Protein AF-A0A936YBD7-F1 (afdb_monomer_lite)

Foldseek 3Di:
DDDLVVLVVVLVVCQVVCQQAADCVVRHDSQALLSLLCRHGGPVSNVVVVVVVVVLVVLLVVLCVPPVPDPPVNVVLVVLVVVLNVNNNGHSCVVPNVVSVVVVVVSSVVSNVVSVVD

Radius of gyration: 16.31 Å; chains: 1; bounding box: 46×23×43 Å

pLDDT: mean 88.18, std 9.91, range [44.06, 95.94]

Sequence (118 aa):
MGGRLDRWVDALSLIPSHPFGWSSFDFGYAHNLWLDVARNGGWFSFLMSILLSVLFVFNFKSALKNNREDILYLSFIWCLAIGFSALFMVEPIMDGFVYVFSAFCLFWGVINANYKFN

Structure (mmCIF, N/CA/C/O backbone):
data_AF-A0A936YBD7-F1
#
_entry.id   AF-A0A936YBD7-F1
#
loop_
_atom_site.group_PDB
_atom_site.id
_atom_site.type_symbol
_atom_site.label_atom_id
_atom_site.label_alt_id
_atom_site.label_comp_id
_atom_site.label_asym_id
_atom_site.label_entity_id
_atom_site.label_seq_id
_atom_site.pdbx_PDB_ins_code
_atom_site.Cartn_x
_atom_site.Cartn_y
_atom_site.Cartn_z
_atom_site.occupancy
_atom_site.B_iso_or_equiv
_atom_site.auth_seq_id
_atom_site.auth_comp_id
_atom_site.auth_asym_id
_atom_site.auth_atom_id
_atom_site.pdbx_PDB_model_num
ATOM 1 N N . MET A 1 1 ? 23.423 -7.783 -8.264 1.00 44.41 1 MET A N 1
ATOM 2 C CA . MET A 1 1 ? 22.754 -8.189 -7.010 1.00 44.41 1 MET A CA 1
ATOM 3 C C . MET A 1 1 ? 22.669 -6.949 -6.136 1.00 44.41 1 MET A C 1
ATOM 5 O O . MET A 1 1 ? 23.673 -6.587 -5.546 1.00 44.41 1 MET A O 1
ATOM 9 N N . GLY A 1 2 ? 21.530 -6.255 -6.162 1.00 65.38 2 GLY A N 1
ATOM 10 C CA . GLY A 1 2 ? 21.249 -5.092 -5.313 1.00 65.38 2 GLY A CA 1
ATOM 11 C C . GLY A 1 2 ? 20.215 -5.456 -4.250 1.00 65.38 2 GLY A C 1
ATOM 12 O O . GLY A 1 2 ? 19.363 -6.326 -4.486 1.00 65.38 2 GLY A O 1
ATOM 13 N N . GLY A 1 3 ? 20.323 -4.833 -3.080 1.00 83.44 3 GLY A N 1
ATOM 14 C CA . GLY A 1 3 ? 19.366 -4.979 -1.988 1.00 83.44 3 GLY A CA 1
ATOM 15 C C . GLY A 1 3 ? 17.993 -4.404 -2.349 1.00 83.44 3 GLY A C 1
ATOM 16 O O . GLY A 1 3 ? 17.806 -3.799 -3.402 1.00 83.44 3 GLY A O 1
ATOM 17 N N . ARG A 1 4 ? 17.000 -4.576 -1.465 1.00 83.69 4 ARG A N 1
ATOM 18 C CA . ARG A 1 4 ? 15.641 -4.037 -1.689 1.00 83.69 4 ARG A CA 1
ATOM 19 C C . ARG A 1 4 ? 15.651 -2.522 -1.914 1.00 83.69 4 ARG A C 1
ATOM 21 O O . ARG A 1 4 ? 14.954 -2.047 -2.798 1.00 83.69 4 ARG A O 1
ATOM 28 N N . LEU A 1 5 ? 16.479 -1.793 -1.162 1.00 88.38 5 LEU A N 1
ATOM 29 C CA . LEU A 1 5 ? 16.635 -0.345 -1.312 1.00 88.38 5 LEU A CA 1
ATOM 30 C C . LEU A 1 5 ? 17.137 0.043 -2.704 1.00 88.38 5 LEU A C 1
ATOM 32 O O . LEU A 1 5 ? 16.572 0.952 -3.299 1.00 88.38 5 LEU A O 1
ATOM 36 N N . ASP A 1 6 ? 18.126 -0.674 -3.239 1.00 90.81 6 ASP A N 1
ATOM 37 C CA . ASP A 1 6 ? 18.651 -0.402 -4.581 1.00 90.81 6 ASP A CA 1
ATOM 38 C C . ASP A 1 6 ? 17.542 -0.566 -5.625 1.00 90.81 6 ASP A C 1
ATOM 40 O O . ASP A 1 6 ? 17.287 0.339 -6.411 1.00 90.81 6 ASP A O 1
ATOM 44 N N . ARG A 1 7 ? 16.767 -1.657 -5.536 1.00 90.31 7 ARG A N 1
ATOM 45 C CA . ARG A 1 7 ? 15.618 -1.884 -6.429 1.00 90.31 7 ARG A CA 1
ATOM 46 C C . ARG A 1 7 ? 14.548 -0.803 -6.309 1.00 90.31 7 ARG A C 1
ATOM 48 O O . ARG A 1 7 ? 13.881 -0.490 -7.290 1.00 90.31 7 ARG A O 1
ATOM 55 N N . TRP A 1 8 ? 14.346 -0.255 -5.112 1.00 92.12 8 TRP A N 1
ATOM 56 C CA . TRP A 1 8 ? 13.385 0.827 -4.906 1.00 92.12 8 TRP A CA 1
ATOM 57 C C . TRP A 1 8 ? 13.865 2.128 -5.534 1.00 92.12 8 TRP A C 1
ATOM 59 O O . TRP A 1 8 ? 13.077 2.805 -6.188 1.00 92.12 8 TRP A O 1
ATOM 69 N N . VAL A 1 9 ? 15.144 2.463 -5.360 1.00 92.94 9 VAL A N 1
ATOM 70 C CA . VAL A 1 9 ? 15.763 3.641 -5.978 1.00 92.94 9 VAL A CA 1
ATOM 71 C C . VAL A 1 9 ? 15.713 3.529 -7.501 1.00 92.94 9 VAL A C 1
ATOM 73 O O . VAL A 1 9 ? 15.278 4.473 -8.162 1.00 92.94 9 VAL A O 1
ATOM 76 N N . ASP A 1 10 ? 16.054 2.362 -8.045 1.00 91.94 10 ASP A N 1
ATOM 77 C CA . ASP A 1 10 ? 15.988 2.093 -9.481 1.00 91.94 10 ASP A CA 1
ATOM 78 C C . ASP A 1 10 ? 14.555 2.264 -10.005 1.00 91.94 10 ASP A C 1
ATOM 80 O O . ASP A 1 10 ? 14.324 3.042 -10.931 1.00 91.94 10 ASP A O 1
ATOM 84 N N . ALA A 1 11 ? 13.566 1.629 -9.365 1.00 92.69 11 ALA A N 1
ATOM 85 C CA . ALA A 1 11 ? 12.162 1.751 -9.758 1.00 92.69 11 ALA A CA 1
ATOM 86 C C . ALA A 1 11 ? 11.650 3.199 -9.671 1.00 92.69 11 ALA A C 1
ATOM 88 O O . ALA A 1 11 ? 10.967 3.664 -10.582 1.00 92.69 11 ALA A O 1
ATOM 89 N N . LEU A 1 12 ? 12.011 3.944 -8.621 1.00 93.00 12 LEU A N 1
ATOM 90 C CA . LEU A 1 12 ? 11.659 5.361 -8.486 1.00 93.00 12 LEU A CA 1
ATOM 91 C C . LEU A 1 12 ? 12.267 6.217 -9.605 1.00 93.00 12 LEU A C 1
ATOM 93 O O . LEU A 1 12 ? 11.608 7.139 -10.082 1.00 93.00 12 LEU A O 1
ATOM 97 N N . SER A 1 13 ? 13.488 5.906 -10.049 1.00 93.50 13 SER A N 1
ATOM 98 C CA . SER A 1 13 ? 14.151 6.626 -11.146 1.00 93.50 13 SER A CA 1
ATOM 99 C C . SER A 1 13 ? 13.486 6.398 -12.511 1.00 93.50 13 SER A C 1
ATOM 101 O O . SER A 1 13 ? 13.546 7.268 -13.382 1.00 93.50 13 SER A O 1
ATOM 103 N N . LEU A 1 14 ? 12.808 5.257 -12.685 1.00 93.00 14 LEU A N 1
ATOM 104 C CA . LEU A 1 14 ? 12.101 4.898 -13.915 1.00 93.00 14 LEU A CA 1
ATOM 105 C C . LEU A 1 14 ? 10.722 5.545 -14.019 1.00 93.00 14 LEU A C 1
ATOM 107 O O . LEU A 1 14 ? 10.268 5.806 -15.131 1.00 93.00 14 LEU A O 1
ATOM 111 N N . ILE A 1 15 ? 10.070 5.841 -12.888 1.00 93.06 15 ILE A N 1
ATOM 112 C CA . ILE A 1 15 ? 8.720 6.417 -12.876 1.00 93.06 15 ILE A CA 1
ATOM 113 C C . ILE A 1 15 ? 8.646 7.652 -13.789 1.00 93.06 15 ILE A C 1
ATOM 115 O O . ILE A 1 15 ? 7.83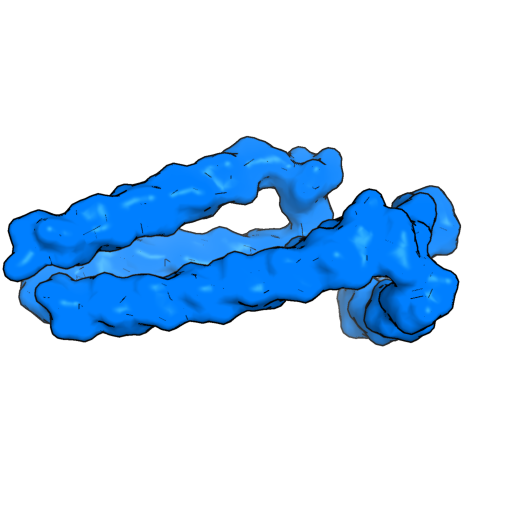1 7.619 -14.709 1.00 93.06 15 ILE A O 1
ATOM 119 N N . PRO A 1 16 ? 9.484 8.702 -13.656 1.00 93.25 16 PRO A N 1
ATOM 120 C CA . PRO A 1 16 ? 9.356 9.907 -14.477 1.00 93.25 16 PRO A CA 1
ATOM 121 C C . PRO A 1 16 ? 9.482 9.676 -15.990 1.00 93.25 16 PRO A C 1
ATOM 123 O O . PRO A 1 16 ? 8.860 10.390 -16.773 1.00 93.25 16 PRO A O 1
ATOM 126 N N . SER A 1 17 ? 10.287 8.697 -16.406 1.00 93.62 17 SER A N 1
ATOM 127 C CA . SER A 1 17 ? 10.529 8.378 -17.818 1.00 93.62 17 SER A CA 1
ATOM 128 C C . SER A 1 17 ? 9.519 7.381 -18.397 1.00 93.62 17 SER A C 1
ATOM 130 O O . SER A 1 17 ? 9.370 7.316 -19.615 1.00 93.62 17 SER A O 1
ATOM 132 N N . HIS A 1 18 ? 8.788 6.655 -17.545 1.00 94.12 18 HIS A N 1
ATOM 133 C CA . HIS A 1 18 ? 7.849 5.599 -17.928 1.00 94.12 18 HIS A CA 1
ATOM 134 C C . HIS A 1 18 ? 6.446 5.857 -17.348 1.00 94.12 18 HIS A C 1
ATOM 136 O O . HIS A 1 18 ? 5.990 5.142 -16.449 1.00 94.12 18 HIS A O 1
ATOM 142 N N . PRO A 1 19 ? 5.706 6.857 -17.866 1.00 94.12 19 PRO A N 1
ATOM 143 C CA . PRO A 1 19 ? 4.402 7.247 -17.323 1.00 94.12 19 PRO A CA 1
ATOM 144 C C . PRO A 1 19 ? 3.322 6.166 -17.447 1.00 94.12 19 PRO A C 1
ATOM 146 O O . PRO A 1 19 ? 2.334 6.226 -16.717 1.00 94.12 19 PRO A O 1
ATOM 149 N N . PHE A 1 20 ? 3.518 5.179 -18.327 1.00 95.06 20 PHE A N 1
ATOM 150 C CA . PHE A 1 20 ? 2.633 4.025 -18.534 1.00 95.06 20 PHE A CA 1
ATOM 151 C C . PHE A 1 20 ? 3.200 2.711 -17.975 1.00 95.06 20 PHE A C 1
ATOM 153 O O . PHE A 1 20 ? 2.626 1.654 -18.217 1.00 95.06 20 PHE A O 1
ATOM 160 N N . GLY A 1 21 ? 4.297 2.772 -17.216 1.00 93.56 21 GLY A N 1
ATOM 161 C CA . GLY A 1 21 ? 4.947 1.590 -16.659 1.00 93.56 21 GLY A CA 1
ATOM 162 C C . GLY A 1 21 ? 6.025 0.985 -17.565 1.00 93.56 21 GLY A C 1
ATOM 163 O O . GLY A 1 21 ? 6.363 1.533 -18.616 1.00 93.56 21 GLY A O 1
ATOM 164 N N . TRP A 1 22 ? 6.599 -0.134 -17.120 1.00 93.88 22 TRP A N 1
ATOM 165 C CA . TRP A 1 22 ? 7.696 -0.850 -17.781 1.00 93.88 22 TRP A CA 1
ATOM 166 C C . TRP A 1 22 ? 7.626 -2.366 -17.528 1.00 93.88 22 TRP A C 1
ATOM 168 O O . TRP A 1 22 ? 6.902 -2.854 -16.656 1.00 93.88 22 TRP A O 1
ATOM 178 N N . SER A 1 23 ? 8.384 -3.145 -18.302 1.00 89.62 23 SER A N 1
ATOM 179 C CA . SER A 1 23 ? 8.406 -4.606 -18.173 1.00 89.62 23 SER A CA 1
ATOM 180 C C . SER A 1 23 ? 9.176 -5.062 -16.928 1.00 89.62 23 SER A C 1
ATOM 182 O O . SER A 1 23 ? 10.235 -4.527 -16.602 1.00 89.62 23 SER A O 1
ATOM 184 N N . SER A 1 24 ? 8.687 -6.107 -16.251 1.00 86.50 24 SER A N 1
ATOM 185 C CA . SER A 1 24 ? 9.440 -6.780 -15.179 1.00 86.50 24 SER A CA 1
ATOM 186 C C . SER A 1 24 ? 10.651 -7.552 -15.698 1.00 86.50 24 SER A C 1
ATOM 188 O O . SER A 1 24 ? 11.525 -7.897 -14.908 1.00 86.50 24 SER A O 1
ATOM 190 N N . PHE A 1 25 ? 10.737 -7.817 -17.003 1.00 83.88 25 PHE A N 1
ATOM 191 C CA . PHE A 1 25 ? 11.878 -8.522 -17.587 1.00 83.88 25 PHE A CA 1
ATOM 192 C C . PHE A 1 25 ? 13.176 -7.705 -17.502 1.00 83.88 25 PHE A C 1
ATOM 194 O O . PHE A 1 25 ? 14.243 -8.274 -17.291 1.00 83.88 25 PHE A O 1
ATOM 201 N N . ASP A 1 26 ? 13.071 -6.379 -17.602 1.00 75.81 26 ASP A N 1
ATOM 202 C CA . ASP A 1 26 ? 14.236 -5.497 -17.704 1.00 75.81 26 ASP A CA 1
ATOM 203 C C . ASP A 1 26 ? 14.838 -5.163 -16.329 1.00 75.81 26 ASP A C 1
ATOM 205 O O . ASP A 1 26 ? 16.057 -5.084 -16.183 1.00 75.81 26 ASP A O 1
ATOM 209 N N . PHE A 1 27 ? 13.992 -5.005 -15.300 1.00 81.94 27 PHE A N 1
ATOM 210 C CA . PHE A 1 27 ? 14.408 -4.525 -13.969 1.00 81.94 27 PHE A CA 1
ATOM 211 C C . PHE A 1 27 ? 13.878 -5.360 -12.789 1.00 81.94 27 PHE A C 1
ATOM 213 O O . PHE A 1 27 ? 14.197 -5.082 -11.632 1.00 81.94 27 PHE A O 1
ATOM 220 N N . GLY A 1 28 ? 13.101 -6.414 -13.051 1.00 86.75 28 GLY A N 1
ATOM 221 C CA . GLY A 1 28 ? 12.503 -7.257 -12.016 1.00 86.75 28 GLY A CA 1
ATOM 222 C C . GLY A 1 28 ? 11.391 -6.569 -11.219 1.00 86.75 28 GLY A C 1
ATOM 223 O O . GLY A 1 28 ? 10.810 -5.568 -11.641 1.00 86.75 28 GLY A O 1
ATOM 224 N N . TYR A 1 29 ? 11.087 -7.144 -10.052 1.00 90.38 29 TYR A N 1
ATOM 225 C CA . TYR A 1 29 ? 10.122 -6.602 -9.092 1.00 90.38 29 TYR A CA 1
ATOM 226 C C . TYR A 1 29 ? 10.832 -5.795 -8.004 1.00 90.38 29 TYR A C 1
ATOM 228 O O . TYR A 1 29 ? 11.850 -6.230 -7.442 1.00 90.38 29 TYR A O 1
ATOM 236 N N . ALA A 1 30 ? 10.247 -4.649 -7.665 1.00 91.75 30 ALA A N 1
ATOM 237 C CA . ALA A 1 30 ? 10.669 -3.824 -6.542 1.00 91.75 30 ALA A CA 1
ATOM 238 C C . ALA A 1 30 ? 10.252 -4.446 -5.201 1.00 91.75 30 ALA A C 1
ATOM 240 O O . ALA A 1 30 ? 10.836 -4.106 -4.169 1.00 91.75 30 ALA A O 1
ATOM 241 N N . HIS A 1 31 ? 9.296 -5.385 -5.213 1.00 92.12 31 HIS A N 1
ATOM 242 C CA . HIS A 1 31 ? 8.729 -6.003 -4.014 1.00 92.12 31 H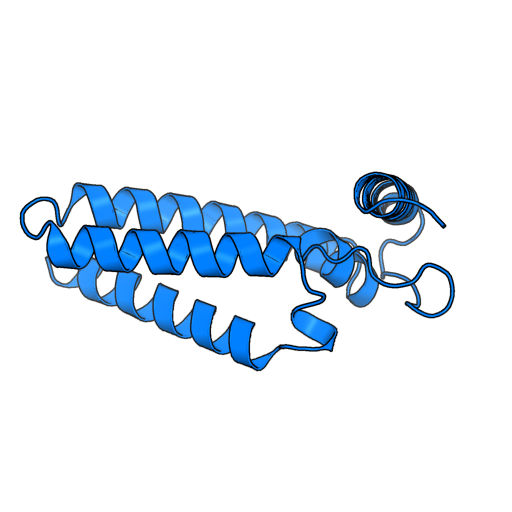IS A CA 1
ATOM 243 C C . HIS A 1 31 ? 8.142 -4.955 -3.069 1.00 92.12 31 HIS A C 1
ATOM 245 O O . HIS A 1 31 ? 8.399 -4.952 -1.867 1.00 92.12 31 HIS A O 1
ATOM 251 N N . ASN A 1 32 ? 7.418 -4.012 -3.647 1.00 94.31 32 ASN A N 1
ATOM 252 C CA . ASN A 1 32 ? 6.761 -2.927 -2.950 1.00 94.31 32 ASN A CA 1
ATOM 253 C C . ASN A 1 32 ? 5.512 -2.592 -3.751 1.00 94.31 32 ASN A C 1
ATOM 255 O O . ASN A 1 32 ? 5.617 -2.245 -4.926 1.00 94.31 32 ASN A O 1
ATOM 259 N N . LEU A 1 33 ? 4.347 -2.664 -3.110 1.00 94.62 33 LEU A N 1
ATOM 260 C CA . LEU A 1 33 ? 3.054 -2.506 -3.762 1.00 94.62 33 LEU A CA 1
ATOM 261 C C . LEU A 1 33 ? 3.002 -1.245 -4.623 1.00 94.62 33 LEU A C 1
ATOM 263 O O . LEU A 1 33 ? 2.547 -1.316 -5.758 1.00 94.62 33 LEU A O 1
ATOM 267 N N . TRP A 1 34 ? 3.477 -0.105 -4.120 1.00 95.81 34 TRP A N 1
ATOM 268 C CA . TRP A 1 34 ? 3.406 1.148 -4.868 1.00 95.81 34 TRP A CA 1
ATOM 269 C C . TRP A 1 34 ? 4.270 1.089 -6.125 1.00 95.81 34 TRP A C 1
ATOM 271 O O . TRP A 1 34 ? 3.802 1.420 -7.211 1.00 95.81 34 TRP A O 1
ATOM 281 N N . LEU A 1 35 ? 5.514 0.632 -5.992 1.00 95.25 35 LEU A N 1
ATOM 282 C CA . LEU A 1 35 ? 6.476 0.602 -7.095 1.00 95.25 35 LEU A CA 1
ATOM 283 C C . LEU A 1 35 ? 6.145 -0.481 -8.126 1.00 95.25 35 LEU A C 1
ATOM 285 O O . LEU A 1 35 ? 6.250 -0.235 -9.324 1.00 95.25 35 LEU A O 1
ATOM 289 N N . ASP A 1 36 ? 5.677 -1.648 -7.688 1.00 94.38 36 ASP A N 1
ATOM 290 C CA . ASP A 1 36 ? 5.266 -2.730 -8.588 1.00 94.38 36 ASP A CA 1
ATOM 291 C C . ASP A 1 36 ? 3.973 -2.368 -9.341 1.00 94.38 36 ASP A C 1
ATOM 293 O O . ASP A 1 36 ? 3.816 -2.676 -10.524 1.00 94.38 36 ASP A O 1
ATOM 297 N N . VAL A 1 37 ? 3.064 -1.629 -8.703 1.00 94.69 37 VAL A N 1
ATOM 298 C CA . VAL A 1 37 ? 1.874 -1.087 -9.371 1.00 94.69 37 VAL A CA 1
ATOM 299 C C . VAL A 1 37 ? 2.231 0.063 -10.319 1.00 94.69 37 VAL A C 1
ATOM 301 O O . VAL A 1 37 ? 1.637 0.162 -11.394 1.00 94.69 37 VAL A O 1
ATOM 304 N N . ALA A 1 38 ? 3.224 0.891 -9.978 1.00 95.56 38 ALA A N 1
ATOM 305 C CA . ALA A 1 38 ? 3.779 1.897 -10.886 1.00 95.56 38 ALA A CA 1
ATOM 306 C C . ALA A 1 38 ? 4.407 1.249 -12.126 1.00 95.56 38 ALA A C 1
ATOM 308 O O . ALA A 1 38 ? 4.201 1.716 -13.243 1.00 95.56 38 ALA A O 1
ATOM 309 N N . ARG A 1 39 ? 5.116 0.133 -11.942 1.00 94.81 39 ARG A N 1
ATOM 310 C CA . ARG A 1 39 ? 5.667 -0.661 -13.040 1.00 94.81 39 ARG A CA 1
ATOM 311 C C . ARG A 1 39 ? 4.568 -1.174 -13.971 1.00 94.81 39 ARG A C 1
ATOM 313 O O . ARG A 1 39 ? 4.724 -1.086 -15.180 1.00 94.81 39 ARG A O 1
ATOM 320 N N . ASN A 1 40 ? 3.467 -1.699 -13.437 1.00 92.75 40 ASN A N 1
ATOM 321 C CA . ASN A 1 40 ? 2.399 -2.281 -14.260 1.00 92.75 40 ASN A CA 1
ATOM 322 C C . ASN A 1 40 ? 1.470 -1.260 -14.922 1.00 92.75 40 ASN A C 1
ATOM 324 O O . ASN A 1 40 ? 0.985 -1.502 -16.022 1.00 92.75 40 ASN A O 1
ATOM 328 N N . GLY A 1 41 ? 1.147 -0.169 -14.230 1.00 91.69 41 GLY A N 1
ATOM 329 C CA . GLY A 1 41 ? 0.104 0.766 -14.663 1.00 91.69 41 GLY A CA 1
ATOM 330 C C . GLY A 1 41 ? 0.533 2.228 -14.680 1.00 91.69 41 GLY A C 1
ATOM 331 O O . GLY A 1 41 ? -0.311 3.113 -14.826 1.00 91.69 41 GLY A O 1
ATOM 332 N N . GLY A 1 42 ? 1.825 2.494 -14.511 1.00 94.44 42 GLY A N 1
ATOM 333 C CA . GLY A 1 42 ? 2.392 3.826 -14.607 1.00 94.44 42 GLY A CA 1
ATOM 334 C C . GLY A 1 42 ? 1.968 4.768 -13.484 1.00 94.44 42 GLY A C 1
ATOM 335 O O . GLY A 1 42 ? 1.624 4.362 -12.368 1.00 94.44 42 GLY A O 1
ATOM 336 N N . TRP A 1 43 ? 1.993 6.065 -13.783 1.00 94.12 43 TRP A N 1
ATOM 337 C CA . TRP A 1 43 ? 1.765 7.121 -12.791 1.00 94.12 43 TRP A CA 1
ATOM 338 C C . TRP A 1 43 ? 0.381 7.067 -12.173 1.00 94.12 43 TRP A C 1
ATOM 340 O O . TRP A 1 43 ? 0.235 7.288 -10.973 1.00 94.12 43 TRP A O 1
ATOM 350 N N . PHE A 1 44 ? -0.634 6.779 -12.986 1.00 94.19 44 PHE A N 1
ATOM 351 C CA . PHE A 1 44 ? -2.005 6.741 -12.501 1.00 94.19 44 PHE A CA 1
ATOM 352 C C . PHE A 1 44 ? -2.154 5.681 -11.410 1.00 94.19 44 PHE A C 1
ATOM 354 O O . PHE A 1 44 ? -2.609 5.982 -10.306 1.00 94.19 44 PHE A O 1
ATOM 361 N N . SER A 1 45 ? -1.686 4.463 -11.681 1.00 94.44 45 SER A N 1
ATOM 362 C CA . SER A 1 45 ? -1.771 3.362 -10.727 1.00 94.44 45 SER A CA 1
ATOM 363 C C . SER A 1 45 ? -0.895 3.602 -9.492 1.00 94.44 45 SER A C 1
ATOM 365 O O . SER A 1 45 ? -1.332 3.315 -8.377 1.00 94.44 45 SER A O 1
ATOM 367 N N . PHE A 1 46 ? 0.285 4.214 -9.652 1.00 95.00 46 PHE A N 1
ATOM 368 C CA . PHE A 1 46 ? 1.124 4.642 -8.528 1.00 95.00 46 PHE A CA 1
ATOM 369 C C . PHE A 1 46 ? 0.383 5.608 -7.594 1.00 95.00 46 PHE A C 1
ATOM 371 O O . PHE A 1 46 ? 0.236 5.330 -6.402 1.00 95.00 46 PHE A O 1
ATOM 378 N N . LEU A 1 47 ? -0.154 6.703 -8.138 1.00 95.56 47 LEU A N 1
ATOM 379 C CA . LEU A 1 47 ? -0.868 7.722 -7.365 1.00 95.56 47 LEU A CA 1
ATOM 380 C C . LEU A 1 47 ? -2.129 7.159 -6.702 1.00 95.56 47 LEU A C 1
ATOM 382 O O . LEU A 1 47 ? -2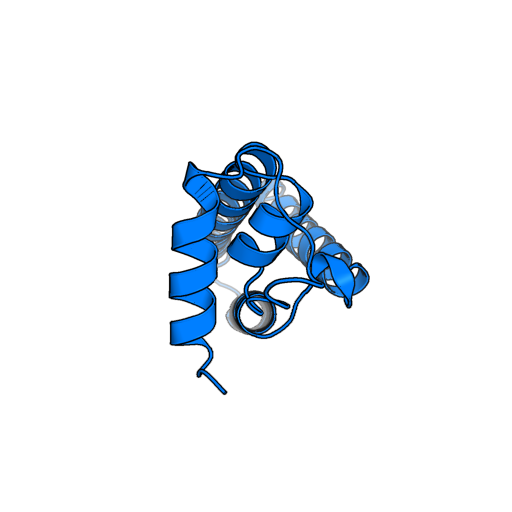.382 7.446 -5.532 1.00 95.56 47 LEU A O 1
ATOM 386 N N . MET A 1 48 ? -2.890 6.321 -7.411 1.00 95.31 48 MET A N 1
ATOM 387 C CA . MET A 1 48 ? -4.056 5.644 -6.839 1.00 95.31 48 MET A CA 1
ATOM 388 C C . MET A 1 48 ? -3.663 4.708 -5.691 1.00 95.31 48 MET A C 1
ATOM 390 O O . MET A 1 48 ? -4.340 4.694 -4.666 1.00 95.31 48 MET A O 1
ATOM 394 N N . SER A 1 49 ? -2.556 3.967 -5.810 1.00 94.25 49 SER A N 1
ATOM 395 C CA . SER A 1 49 ? -2.088 3.062 -4.751 1.00 94.25 49 SER A CA 1
ATOM 396 C C . SER A 1 49 ? -1.629 3.807 -3.488 1.00 94.25 49 SER A C 1
ATOM 398 O O . SER A 1 49 ? -1.919 3.370 -2.369 1.00 94.25 49 SER A O 1
ATOM 400 N N . ILE A 1 50 ? -0.994 4.975 -3.649 1.00 94.62 50 ILE A N 1
ATOM 401 C CA . ILE A 1 50 ? -0.634 5.864 -2.537 1.00 94.62 50 ILE A CA 1
ATOM 402 C C . ILE A 1 50 ? -1.899 6.421 -1.891 1.00 94.62 50 ILE A C 1
ATOM 404 O O . ILE A 1 50 ? -2.051 6.335 -0.673 1.00 94.62 50 ILE A O 1
ATOM 408 N N . LEU A 1 51 ? -2.830 6.948 -2.692 1.00 95.94 51 LEU A N 1
ATOM 409 C CA . LEU A 1 51 ? -4.100 7.475 -2.197 1.00 95.94 51 LEU A CA 1
ATOM 410 C C . LEU A 1 51 ? -4.868 6.414 -1.399 1.00 95.94 51 LEU A C 1
ATOM 412 O O . LEU A 1 51 ? -5.324 6.695 -0.293 1.00 95.94 51 LEU A O 1
ATOM 416 N N . LEU A 1 52 ? -4.960 5.188 -1.920 1.00 94.12 52 LEU A N 1
ATOM 417 C CA . LEU A 1 52 ? -5.602 4.059 -1.247 1.00 94.12 52 LEU A CA 1
ATOM 418 C C . LEU A 1 52 ? -4.955 3.781 0.115 1.00 94.12 52 LEU A C 1
ATOM 420 O O . LEU A 1 52 ? -5.651 3.620 1.115 1.00 94.12 52 LEU A O 1
ATOM 424 N N . SER A 1 53 ? -3.622 3.774 0.154 1.00 93.50 53 SER A N 1
ATOM 425 C CA . SER A 1 53 ? -2.838 3.531 1.370 1.00 93.50 53 SER A CA 1
ATOM 426 C C . SER A 1 53 ? -3.064 4.631 2.414 1.00 93.50 53 SER A C 1
ATOM 428 O O . SER A 1 53 ? -3.241 4.349 3.598 1.00 93.50 53 SER A O 1
ATOM 430 N N . VAL A 1 54 ? -3.128 5.891 1.978 1.00 94.25 54 VAL A N 1
ATOM 431 C CA . VAL A 1 54 ? -3.418 7.051 2.832 1.00 94.25 54 VAL A CA 1
ATOM 432 C C . VAL A 1 54 ? -4.848 6.996 3.381 1.00 94.25 54 VAL A C 1
ATOM 434 O O . VAL A 1 54 ? -5.050 7.153 4.588 1.00 94.25 54 VAL A O 1
ATOM 437 N N . LEU A 1 55 ? -5.841 6.721 2.529 1.00 93.94 55 LEU A N 1
ATOM 438 C CA . LEU A 1 55 ? -7.241 6.564 2.940 1.00 93.94 55 LEU A CA 1
ATOM 439 C C . LEU A 1 55 ? -7.415 5.407 3.924 1.00 93.94 55 LEU A C 1
ATOM 441 O O . LEU A 1 55 ? -8.146 5.546 4.905 1.00 93.94 55 LEU A O 1
ATOM 445 N N . PHE A 1 56 ? -6.722 4.290 3.697 1.00 92.12 56 PHE A N 1
ATOM 446 C CA . PHE A 1 56 ? -6.707 3.165 4.623 1.00 92.12 56 PHE A CA 1
ATOM 447 C C . PHE A 1 56 ? -6.224 3.604 6.005 1.00 92.12 56 PHE A C 1
ATOM 449 O O . PHE A 1 56 ? -6.944 3.408 6.980 1.00 92.12 56 PHE A O 1
ATOM 456 N N . VAL A 1 57 ? -5.079 4.290 6.096 1.00 91.25 57 VAL A N 1
ATOM 457 C CA . VAL A 1 57 ? -4.539 4.782 7.376 1.00 91.25 57 VAL A CA 1
ATOM 458 C C . VAL A 1 57 ? -5.504 5.746 8.077 1.00 91.25 57 VAL A C 1
ATOM 460 O O . VAL A 1 57 ? -5.667 5.662 9.296 1.00 91.25 57 VAL A O 1
ATOM 463 N N . PHE A 1 58 ? -6.163 6.652 7.349 1.00 90.75 58 PHE A N 1
ATOM 464 C CA . PHE A 1 58 ? -7.133 7.577 7.949 1.00 90.75 58 PHE A CA 1
ATOM 465 C C . PHE A 1 58 ? -8.391 6.872 8.459 1.00 90.75 58 PHE A C 1
ATOM 467 O O . PHE A 1 58 ? -8.787 7.092 9.606 1.00 90.75 58 PHE A O 1
ATOM 474 N N . ASN A 1 59 ? -8.985 5.993 7.651 1.00 87.94 59 ASN A N 1
ATOM 475 C CA . ASN A 1 59 ? -10.153 5.206 8.051 1.00 87.94 59 ASN A CA 1
ATOM 476 C C . ASN A 1 59 ? -9.831 4.323 9.254 1.00 87.94 59 ASN A C 1
ATOM 478 O O . ASN A 1 59 ? -10.610 4.244 10.200 1.00 87.94 59 ASN A O 1
ATOM 482 N N . PHE A 1 60 ? -8.638 3.736 9.259 1.00 85.88 60 PHE A N 1
ATOM 483 C CA . PHE A 1 60 ? -8.154 2.927 10.360 1.00 85.88 60 PHE A CA 1
ATOM 484 C C . PHE A 1 60 ? -8.015 3.737 11.652 1.00 85.88 60 PHE A C 1
ATOM 486 O O . PHE A 1 60 ? -8.563 3.359 12.684 1.00 85.88 60 PHE A O 1
ATOM 493 N N . LYS A 1 61 ? -7.371 4.912 11.598 1.00 85.81 61 LYS A N 1
ATOM 494 C CA . LYS A 1 61 ? -7.281 5.833 12.746 1.00 85.81 61 LYS A CA 1
ATOM 495 C C . LYS A 1 61 ? -8.657 6.260 13.261 1.00 85.81 61 LYS A C 1
ATOM 497 O O . LYS A 1 61 ? -8.842 6.359 14.474 1.00 85.81 61 LYS A O 1
ATOM 502 N N . SER A 1 62 ? -9.611 6.497 12.362 1.00 84.12 62 SER A N 1
ATOM 503 C CA . SER A 1 62 ? -10.993 6.812 12.735 1.00 84.12 62 SER A CA 1
ATOM 504 C C . SER A 1 62 ? -11.659 5.635 13.454 1.00 84.12 62 SER A C 1
ATOM 506 O O . SER A 1 62 ? -12.172 5.804 14.558 1.00 84.12 62 SER A O 1
ATOM 508 N N . ALA A 1 63 ? -11.568 4.422 12.901 1.00 81.06 63 ALA A N 1
ATOM 509 C CA . ALA A 1 63 ? -12.144 3.217 13.497 1.00 81.06 63 ALA A CA 1
ATOM 510 C C . ALA A 1 63 ? -11.632 2.961 14.927 1.00 81.06 63 ALA A C 1
ATOM 512 O O . ALA A 1 63 ? -12.413 2.585 15.802 1.00 81.06 63 ALA A O 1
ATOM 513 N N . LEU A 1 64 ? -10.353 3.247 15.193 1.00 77.88 64 LEU A N 1
ATOM 514 C CA . LEU A 1 64 ? -9.761 3.138 16.530 1.00 77.88 64 LEU A CA 1
ATOM 515 C C . LEU A 1 64 ? -10.327 4.154 17.525 1.00 77.88 64 LEU A C 1
ATOM 517 O O . LEU A 1 64 ? -10.475 3.853 18.708 1.00 77.88 64 LEU A O 1
ATOM 521 N N . LYS A 1 65 ? -10.618 5.381 17.078 1.00 78.69 65 LYS A N 1
ATOM 522 C CA . LYS A 1 65 ? -11.145 6.426 17.965 1.00 78.69 65 LYS A CA 1
ATOM 523 C C . LYS A 1 65 ? -12.540 6.070 18.487 1.00 78.69 65 LYS A C 1
ATOM 525 O O . LYS A 1 65 ? -12.840 6.430 19.620 1.00 78.69 65 LYS A O 1
ATOM 530 N N . ASN A 1 66 ? -13.337 5.362 17.691 1.00 76.44 66 ASN A N 1
ATOM 531 C CA . ASN A 1 66 ? -14.751 5.117 17.980 1.00 76.44 66 ASN A CA 1
ATOM 532 C C . ASN A 1 66 ? -15.028 3.762 18.652 1.00 76.44 66 ASN A C 1
ATOM 534 O O . ASN A 1 66 ? -16.083 3.606 19.245 1.00 76.44 66 ASN A O 1
ATOM 538 N N . ASN A 1 67 ? -14.090 2.808 18.618 1.00 71.38 67 ASN A N 1
ATOM 539 C CA . ASN A 1 67 ? -14.266 1.464 19.196 1.00 71.38 67 ASN A CA 1
ATOM 540 C C . ASN A 1 67 ? -13.363 1.216 20.417 1.00 71.38 67 ASN A C 1
ATOM 542 O O . ASN A 1 67 ? -12.861 0.113 20.609 1.00 71.38 67 ASN A O 1
ATOM 546 N N . ARG A 1 68 ? -13.110 2.254 21.228 1.00 70.75 68 ARG A N 1
ATOM 547 C CA . ARG A 1 68 ? -12.111 2.233 22.318 1.00 70.75 68 ARG A CA 1
ATOM 548 C C . ARG A 1 68 ? -12.378 1.220 23.433 1.00 70.75 68 ARG A C 1
ATOM 550 O O . ARG A 1 68 ? -11.458 0.942 24.196 1.00 70.75 68 ARG A O 1
ATOM 557 N N . GLU A 1 69 ? -13.595 0.698 23.537 1.00 75.19 69 GLU A N 1
ATOM 558 C CA . GLU A 1 69 ? -14.004 -0.146 24.664 1.00 75.19 69 GLU A CA 1
ATOM 559 C C . GLU A 1 69 ? -13.672 -1.636 24.476 1.00 75.19 69 GLU A C 1
ATOM 561 O O . GLU A 1 69 ? -13.522 -2.346 25.467 1.00 75.19 69 GLU A O 1
ATOM 566 N N . ASP A 1 70 ? -13.454 -2.106 23.240 1.00 83.69 70 ASP A N 1
ATOM 567 C CA . ASP A 1 70 ? -13.097 -3.505 22.959 1.00 83.69 70 ASP A CA 1
ATOM 568 C C . ASP A 1 70 ? -11.619 -3.645 22.554 1.00 83.69 70 ASP A C 1
ATOM 570 O O . ASP A 1 70 ? -11.235 -3.589 21.382 1.00 83.69 70 ASP A O 1
ATOM 574 N N . ILE A 1 71 ? -10.762 -3.837 23.560 1.00 86.19 71 ILE A N 1
ATOM 575 C CA . ILE A 1 71 ? -9.306 -3.971 23.391 1.00 86.19 71 ILE A CA 1
ATOM 576 C C . ILE A 1 71 ? -8.940 -5.184 22.522 1.00 86.19 71 ILE A C 1
ATOM 578 O O . ILE A 1 71 ? -7.965 -5.111 21.766 1.00 86.19 71 ILE A O 1
ATOM 582 N N . LEU A 1 72 ? -9.689 -6.289 22.607 1.00 88.44 72 LEU A N 1
ATOM 583 C CA . LEU A 1 72 ? -9.402 -7.500 21.833 1.00 88.44 72 LEU A CA 1
ATOM 584 C C . LEU A 1 72 ? -9.677 -7.262 20.348 1.00 88.44 72 LEU A C 1
ATOM 586 O O . LEU A 1 72 ? -8.813 -7.544 19.514 1.00 88.44 72 LEU A O 1
ATOM 590 N N . TYR A 1 73 ? -10.829 -6.671 20.028 1.00 85.19 73 TYR A N 1
ATOM 591 C CA . TYR A 1 73 ? -11.183 -6.282 18.664 1.00 85.19 73 TYR A CA 1
ATOM 592 C C . TYR A 1 73 ? -10.160 -5.305 18.068 1.00 85.19 73 TYR A C 1
ATOM 594 O O . TYR A 1 73 ? -9.647 -5.530 16.968 1.00 85.19 73 TYR A O 1
ATOM 602 N N . LEU A 1 74 ? -9.786 -4.263 18.817 1.00 86.69 74 LEU A N 1
ATOM 603 C CA . LEU A 1 74 ? -8.781 -3.288 18.382 1.00 86.69 74 LEU A CA 1
ATOM 604 C C . LEU A 1 74 ? -7.412 -3.930 18.135 1.00 86.69 74 LEU A C 1
ATOM 606 O O . LEU A 1 74 ? -6.765 -3.628 17.132 1.00 86.69 74 LEU A O 1
ATOM 610 N N . SER A 1 75 ? -6.971 -4.815 19.031 1.00 89.00 75 SER A N 1
ATOM 611 C CA . SER A 1 75 ? -5.688 -5.517 18.907 1.00 89.00 75 SER A CA 1
ATOM 612 C C . SER A 1 75 ? -5.662 -6.410 17.669 1.00 89.00 75 SER A C 1
ATOM 614 O O . SER A 1 75 ? -4.703 -6.371 16.898 1.00 89.00 75 SER A O 1
ATOM 616 N N . PHE A 1 76 ? -6.739 -7.159 17.425 1.00 90.12 76 PHE A N 1
ATOM 617 C CA . PHE A 1 76 ? -6.877 -8.003 16.240 1.00 90.12 76 PHE A CA 1
ATOM 618 C C . PHE A 1 76 ? -6.809 -7.185 14.943 1.00 90.12 76 PHE A C 1
ATOM 620 O O . PHE A 1 76 ? -6.051 -7.513 14.026 1.00 90.12 76 PHE A O 1
ATOM 627 N N . ILE A 1 77 ? -7.547 -6.075 14.894 1.00 89.50 77 ILE A N 1
ATOM 628 C CA . ILE A 1 77 ? -7.545 -5.154 13.758 1.00 89.50 77 ILE A CA 1
ATOM 629 C C . ILE A 1 77 ? -6.143 -4.570 13.514 1.00 89.50 77 ILE A C 1
ATOM 631 O O . ILE A 1 77 ? -5.697 -4.516 12.366 1.00 89.50 77 ILE A O 1
ATOM 635 N N . TRP A 1 78 ? -5.419 -4.187 14.571 1.00 89.19 78 TRP A N 1
ATOM 636 C CA . TRP A 1 78 ? -4.031 -3.718 14.484 1.00 89.19 78 TRP A CA 1
ATOM 637 C C . TRP A 1 78 ? -3.089 -4.756 13.891 1.00 89.19 78 TRP A C 1
ATOM 639 O O . TRP A 1 78 ? -2.345 -4.443 12.959 1.00 89.19 78 TRP A O 1
ATOM 649 N N . CYS A 1 79 ? -3.136 -5.986 14.399 1.00 93.06 79 CYS A N 1
ATOM 650 C CA . CYS A 1 79 ? -2.297 -7.068 13.903 1.00 93.06 79 CYS A CA 1
ATOM 651 C C . CYS A 1 79 ? -2.531 -7.318 12.409 1.00 93.06 79 CYS A C 1
ATOM 653 O O . CYS A 1 79 ? -1.565 -7.415 11.652 1.00 93.06 79 CYS A O 1
ATOM 655 N N . LEU A 1 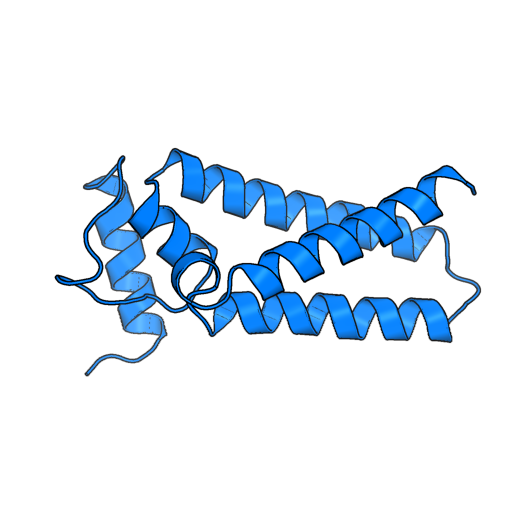80 ? -3.792 -7.355 11.968 1.00 93.81 80 LEU A N 1
ATOM 656 C CA . LEU A 1 80 ? -4.116 -7.550 10.555 1.00 93.81 80 LEU A CA 1
ATOM 657 C C . LEU A 1 80 ? -3.660 -6.380 9.681 1.00 93.81 80 LEU A C 1
ATOM 659 O O . LEU A 1 80 ? -3.046 -6.603 8.640 1.00 93.81 80 LEU A O 1
ATOM 663 N N . ALA A 1 81 ? -3.904 -5.136 10.094 1.00 92.88 81 ALA A N 1
ATOM 664 C CA . ALA A 1 81 ? -3.499 -3.965 9.320 1.00 92.88 81 ALA A CA 1
ATOM 665 C C . ALA A 1 81 ? -1.983 -3.862 9.145 1.00 92.88 81 ALA A C 1
ATOM 667 O O . ALA A 1 81 ? -1.506 -3.584 8.040 1.00 92.88 81 ALA A O 1
ATOM 668 N N . ILE A 1 82 ? -1.227 -4.113 10.216 1.00 93.31 82 ILE A N 1
ATOM 669 C CA . ILE A 1 82 ? 0.237 -4.149 10.164 1.00 93.31 82 ILE A CA 1
ATOM 670 C C . ILE A 1 82 ? 0.694 -5.325 9.300 1.00 93.31 82 ILE A C 1
ATOM 672 O O . ILE A 1 82 ? 1.568 -5.138 8.460 1.00 93.31 82 ILE A O 1
ATOM 676 N N . GLY A 1 83 ? 0.079 -6.502 9.450 1.00 94.94 83 GLY A N 1
ATOM 677 C CA . GLY A 1 83 ? 0.395 -7.688 8.656 1.00 94.94 83 GLY A CA 1
ATOM 678 C C . GLY A 1 83 ? 0.225 -7.457 7.153 1.00 94.94 83 GLY A C 1
ATOM 679 O O . GLY A 1 83 ? 1.161 -7.692 6.390 1.00 94.94 83 GLY A O 1
ATOM 680 N N . PHE A 1 84 ? -0.922 -6.919 6.726 1.00 94.88 84 PHE A N 1
ATOM 681 C CA . PHE A 1 84 ? -1.150 -6.561 5.323 1.00 94.88 84 PHE A CA 1
ATOM 682 C C . PHE A 1 84 ? -0.166 -5.491 4.838 1.00 94.88 84 PHE A C 1
ATOM 684 O O . PHE A 1 84 ? 0.432 -5.650 3.777 1.00 94.88 84 PHE A O 1
ATOM 691 N N . SER A 1 85 ? 0.058 -4.435 5.628 1.00 92.88 85 SER A N 1
ATOM 692 C CA . SER A 1 85 ? 0.982 -3.355 5.254 1.00 92.88 85 SER A CA 1
ATOM 693 C C . SER A 1 85 ? 2.421 -3.853 5.109 1.00 92.88 85 SER A C 1
ATOM 695 O O . SER A 1 85 ? 3.117 -3.455 4.180 1.00 92.88 85 SER A O 1
ATOM 697 N N . ALA A 1 86 ? 2.866 -4.746 5.994 1.00 93.19 86 ALA A N 1
ATOM 698 C CA . ALA A 1 86 ? 4.183 -5.365 5.912 1.00 93.19 86 ALA A CA 1
ATOM 699 C C . ALA A 1 86 ? 4.303 -6.240 4.660 1.00 93.19 86 ALA A C 1
ATOM 701 O O . ALA A 1 86 ? 5.289 -6.141 3.935 1.00 93.19 86 ALA A O 1
ATOM 702 N N . LEU A 1 87 ? 3.280 -7.042 4.360 1.00 93.38 87 LEU A N 1
ATOM 703 C CA . LEU A 1 87 ? 3.261 -7.900 3.178 1.00 93.38 87 LEU A CA 1
ATOM 704 C C . LEU A 1 87 ? 3.336 -7.080 1.880 1.00 93.38 87 LEU A C 1
ATOM 706 O O . LEU A 1 87 ? 4.093 -7.418 0.971 1.00 93.38 87 LEU A O 1
ATOM 710 N N . PHE A 1 88 ? 2.643 -5.940 1.835 1.00 93.25 88 PHE A N 1
ATOM 711 C CA . PHE A 1 88 ? 2.682 -4.997 0.713 1.00 93.25 88 PHE A CA 1
ATOM 712 C C . PHE A 1 88 ? 4.068 -4.374 0.481 1.00 93.25 88 PHE A C 1
ATOM 714 O O . PHE A 1 88 ? 4.328 -3.881 -0.610 1.00 93.25 88 PHE A O 1
ATOM 721 N N . MET A 1 89 ? 4.968 -4.407 1.466 1.00 90.62 89 MET A N 1
ATOM 722 C CA . MET A 1 89 ? 6.340 -3.887 1.355 1.00 90.62 89 MET A CA 1
ATOM 723 C C . MET A 1 89 ? 7.374 -4.969 1.014 1.00 90.62 89 MET A C 1
ATOM 725 O O . MET A 1 89 ? 8.569 -4.670 0.955 1.00 90.62 89 MET A O 1
ATOM 729 N N . VAL A 1 90 ? 6.945 -6.228 0.872 1.00 88.19 90 VAL A N 1
ATOM 730 C CA . VAL A 1 90 ? 7.855 -7.379 0.769 1.00 88.19 90 VAL A CA 1
ATOM 731 C C . VAL A 1 90 ? 7.581 -8.250 -0.454 1.00 88.19 90 VAL A C 1
ATOM 733 O O . VAL A 1 90 ? 8.527 -8.855 -0.969 1.00 88.19 90 VAL A O 1
ATOM 736 N N . GLU A 1 91 ? 6.345 -8.281 -0.950 1.00 90.00 91 GLU A N 1
ATOM 737 C CA . GLU A 1 91 ? 5.925 -9.147 -2.054 1.00 90.00 91 GLU A CA 1
ATOM 738 C C . GLU A 1 91 ? 5.327 -8.355 -3.228 1.00 90.00 91 GLU A C 1
ATOM 740 O O . GLU A 1 91 ? 4.713 -7.307 -3.011 1.00 90.00 91 GLU A O 1
ATOM 745 N N . PRO A 1 92 ? 5.453 -8.846 -4.478 1.00 86.38 92 PRO A N 1
ATOM 746 C CA . PRO A 1 92 ? 4.827 -8.235 -5.647 1.00 86.38 92 PRO A CA 1
ATOM 747 C C . PRO A 1 92 ? 3.340 -8.609 -5.681 1.00 86.38 92 PRO A C 1
ATOM 749 O O . PRO A 1 92 ? 2.898 -9.484 -6.428 1.00 86.38 92 PRO A O 1
ATOM 752 N N . ILE A 1 93 ? 2.554 -7.977 -4.808 1.00 90.38 93 ILE A N 1
ATOM 753 C CA . ILE A 1 93 ? 1.186 -8.407 -4.483 1.00 90.38 93 ILE A CA 1
ATOM 754 C C . ILE A 1 93 ? 0.290 -8.511 -5.712 1.00 90.38 93 ILE A C 1
ATOM 756 O O . ILE A 1 93 ? -0.428 -9.492 -5.863 1.00 90.38 93 ILE A O 1
ATOM 760 N N . MET A 1 94 ? 0.328 -7.517 -6.596 1.00 87.44 94 MET A N 1
ATOM 761 C CA . MET A 1 94 ? -0.583 -7.479 -7.741 1.00 87.44 94 MET A CA 1
ATOM 762 C C . MET A 1 94 ? -0.222 -8.490 -8.833 1.00 87.44 94 MET A C 1
ATOM 764 O O . MET A 1 94 ? -1.103 -8.885 -9.588 1.00 87.44 94 MET A O 1
ATOM 768 N N . ASP A 1 95 ? 1.033 -8.941 -8.883 1.00 84.38 95 ASP A N 1
ATOM 769 C CA . ASP A 1 95 ? 1.514 -9.893 -9.888 1.00 84.38 95 ASP A CA 1
ATOM 770 C C . ASP A 1 95 ? 1.509 -11.345 -9.387 1.00 84.38 95 ASP A C 1
ATOM 772 O O . ASP A 1 95 ? 1.322 -12.266 -10.178 1.00 84.38 95 ASP A O 1
ATOM 776 N N . GLY A 1 96 ? 1.701 -11.568 -8.081 1.00 81.75 96 GLY A N 1
ATOM 777 C CA . GLY A 1 96 ? 1.819 -12.912 -7.496 1.00 81.75 96 GLY A CA 1
ATOM 778 C C . GLY A 1 96 ? 0.761 -13.274 -6.451 1.00 81.75 96 GLY A C 1
ATOM 779 O O . GLY A 1 96 ? 0.535 -14.455 -6.197 1.00 81.75 96 GLY A O 1
ATOM 780 N N . PHE A 1 97 ? 0.097 -12.289 -5.840 1.00 86.62 97 PHE A N 1
ATOM 781 C CA . PHE A 1 97 ? -0.739 -12.492 -4.650 1.00 86.62 97 PHE A CA 1
ATOM 782 C C . PHE A 1 97 ? -2.022 -11.649 -4.664 1.00 86.62 97 PHE A C 1
ATOM 784 O O . PHE A 1 97 ? -2.443 -11.123 -3.633 1.00 86.62 97 PHE A O 1
ATOM 791 N N . VAL A 1 98 ? -2.689 -11.534 -5.816 1.00 89.50 98 VAL A N 1
ATOM 792 C CA . VAL A 1 98 ? -3.890 -10.687 -5.955 1.00 89.50 98 VAL A CA 1
ATOM 793 C C . VAL A 1 98 ? -4.990 -11.036 -4.939 1.00 89.50 98 VAL A C 1
ATOM 795 O O . VAL A 1 98 ? -5.665 -10.148 -4.425 1.00 89.50 98 VAL A O 1
ATOM 798 N N . TYR A 1 99 ? -5.112 -12.310 -4.551 1.00 92.94 99 TYR A N 1
ATOM 799 C CA . TYR A 1 99 ? -6.065 -12.756 -3.530 1.00 92.94 99 TYR A CA 1
ATOM 800 C C . TYR A 1 99 ? -5.797 -12.158 -2.143 1.00 92.94 99 TYR A C 1
ATOM 802 O O . TYR A 1 99 ? -6.738 -11.886 -1.399 1.00 92.94 99 TYR A O 1
ATOM 810 N N . VAL A 1 100 ? -4.531 -11.899 -1.799 1.00 93.25 100 VAL A N 1
ATOM 811 C CA . VAL A 1 100 ? -4.163 -11.200 -0.559 1.00 93.25 100 VAL A CA 1
ATOM 812 C C . VAL A 1 100 ? -4.662 -9.761 -0.606 1.00 93.25 100 VAL A C 1
ATOM 814 O O . VAL A 1 100 ? -5.211 -9.270 0.378 1.00 93.25 100 VAL A O 1
ATOM 817 N N . PHE A 1 101 ? -4.521 -9.094 -1.754 1.00 93.50 101 PHE A N 1
ATOM 818 C CA . PHE A 1 101 ? -5.061 -7.749 -1.935 1.00 93.50 101 PHE A CA 1
ATOM 819 C C . PHE A 1 101 ? -6.589 -7.739 -1.820 1.00 93.50 101 PHE A C 1
ATOM 821 O O . PHE A 1 101 ? -7.148 -6.894 -1.125 1.00 93.50 101 PHE A O 1
ATOM 828 N N . SER A 1 102 ? -7.278 -8.722 -2.406 1.00 94.62 102 SER A N 1
ATOM 829 C CA . SER A 1 102 ? -8.730 -8.873 -2.242 1.00 94.62 102 SER A CA 1
ATOM 830 C C . SER A 1 102 ? -9.134 -9.090 -0.779 1.00 94.62 102 SER A C 1
ATOM 832 O O . SER A 1 102 ? -10.097 -8.479 -0.315 1.00 94.62 102 SER A O 1
ATOM 834 N N . ALA A 1 103 ? -8.385 -9.907 -0.031 1.00 95.62 103 ALA A N 1
ATOM 835 C CA . ALA A 1 103 ? -8.616 -10.120 1.397 1.00 95.62 103 ALA A CA 1
ATOM 836 C C . ALA A 1 103 ? -8.413 -8.831 2.210 1.00 95.62 103 ALA A C 1
ATOM 838 O O . ALA A 1 103 ? -9.228 -8.521 3.078 1.00 95.62 103 ALA A O 1
ATOM 839 N N . PHE A 1 104 ? -7.385 -8.043 1.886 1.00 95.25 104 PHE A N 1
ATOM 840 C CA . PHE A 1 104 ? -7.182 -6.713 2.459 1.00 95.25 104 PHE A CA 1
ATOM 841 C C . PHE A 1 104 ? -8.366 -5.778 2.168 1.00 95.25 104 PHE A C 1
ATOM 843 O O . PHE A 1 104 ? -8.859 -5.112 3.079 1.00 95.25 104 PHE A O 1
ATOM 850 N N . CYS A 1 105 ? -8.867 -5.748 0.929 1.00 94.19 105 CYS A N 1
ATOM 851 C CA . CYS A 1 105 ? -10.029 -4.934 0.570 1.00 94.19 105 CYS A CA 1
ATOM 852 C C . CYS A 1 105 ? -11.283 -5.345 1.352 1.00 94.19 105 CYS A C 1
ATOM 854 O O . CYS A 1 105 ? -12.004 -4.478 1.846 1.00 94.19 105 CYS A O 1
ATOM 856 N N . LEU A 1 106 ? -11.526 -6.651 1.506 1.00 94.88 106 LEU A N 1
ATOM 857 C CA . LEU A 1 106 ? -12.633 -7.168 2.312 1.00 94.88 106 LEU A CA 1
ATOM 858 C C . LEU A 1 106 ? -12.484 -6.752 3.777 1.00 94.88 106 LEU A C 1
ATOM 860 O O . LEU A 1 106 ? -13.422 -6.210 4.359 1.00 94.88 106 LEU A O 1
ATOM 864 N N . PHE A 1 107 ? -11.299 -6.951 4.355 1.00 94.19 107 PHE A N 1
ATOM 865 C CA . PHE A 1 107 ? -10.979 -6.537 5.720 1.00 94.19 107 PHE A CA 1
ATOM 866 C C . PHE A 1 107 ? -11.239 -5.041 5.936 1.00 94.19 107 PHE A C 1
ATOM 868 O O . PHE A 1 107 ? -11.902 -4.651 6.900 1.00 94.19 107 PHE A O 1
ATOM 875 N N . TRP A 1 108 ? -10.789 -4.199 5.007 1.00 93.75 108 TRP A N 1
ATOM 876 C CA . TRP A 1 108 ? -11.033 -2.764 5.082 1.00 93.75 108 TRP A CA 1
ATOM 877 C C . TRP A 1 108 ? -12.524 -2.415 4.962 1.00 93.75 108 TRP A C 1
ATOM 879 O O . TRP A 1 108 ? -13.016 -1.543 5.683 1.00 93.75 108 TRP A O 1
ATOM 889 N N . GLY A 1 109 ? -13.265 -3.127 4.110 1.00 92.31 109 GLY A N 1
ATOM 890 C CA . GLY A 1 109 ? -14.719 -3.013 4.003 1.00 92.31 109 GLY A CA 1
ATOM 891 C C . GLY A 1 109 ? -15.437 -3.317 5.321 1.00 92.31 109 GLY A C 1
ATOM 892 O O . GLY A 1 109 ? -16.291 -2.535 5.736 1.00 92.31 109 GLY A O 1
ATOM 893 N N . VAL A 1 110 ? -15.045 -4.390 6.016 1.00 89.75 110 VAL A N 1
ATOM 894 C CA . VAL A 1 110 ? -15.603 -4.770 7.328 1.00 89.75 110 VAL A CA 1
ATOM 895 C C . VAL A 1 110 ? -15.362 -3.679 8.373 1.00 89.75 110 VAL A C 1
ATOM 897 O O . VAL A 1 110 ? -16.298 -3.285 9.070 1.00 89.75 110 VAL A O 1
ATOM 900 N N . ILE A 1 111 ? -14.145 -3.125 8.443 1.00 87.88 111 ILE A N 1
ATOM 901 C CA . ILE A 1 111 ? -13.828 -2.020 9.365 1.00 87.88 111 ILE A CA 1
ATOM 902 C C . ILE A 1 111 ? -14.737 -0.812 9.108 1.00 87.88 111 ILE A C 1
ATOM 904 O O . ILE A 1 111 ? -15.287 -0.233 10.045 1.00 87.88 111 ILE A O 1
ATOM 908 N N . ASN A 1 112 ? -14.913 -0.435 7.839 1.00 86.00 112 ASN A N 1
ATOM 909 C CA . ASN A 1 112 ? -15.727 0.724 7.476 1.00 86.00 112 ASN A CA 1
ATOM 910 C C . ASN A 1 112 ? -17.228 0.487 7.699 1.00 86.00 112 ASN A C 1
ATOM 912 O O . ASN A 1 112 ? -17.946 1.437 8.011 1.00 86.00 112 ASN A O 1
ATOM 916 N N . ALA A 1 113 ? -17.711 -0.749 7.543 1.00 84.38 113 ALA A N 1
ATOM 917 C CA . ALA A 1 113 ? -19.098 -1.100 7.834 1.00 84.38 113 ALA A CA 1
ATOM 918 C C . ALA A 1 113 ? -19.393 -0.955 9.332 1.00 84.38 113 ALA A C 1
ATOM 92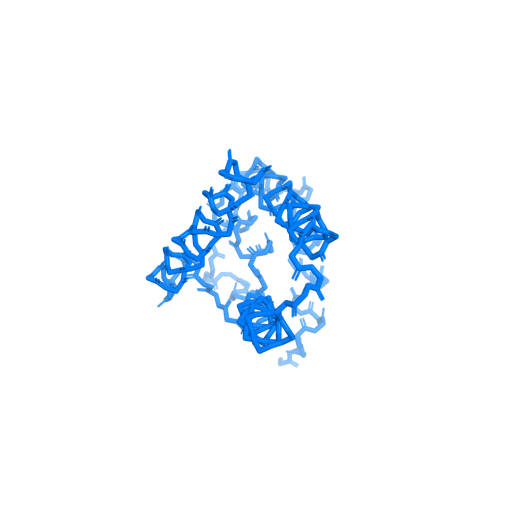0 O O . ALA A 1 113 ? -20.333 -0.255 9.694 1.00 84.38 113 ALA A O 1
ATOM 921 N N . ASN A 1 114 ? -18.536 -1.512 10.194 1.00 70.00 114 ASN A N 1
ATOM 922 C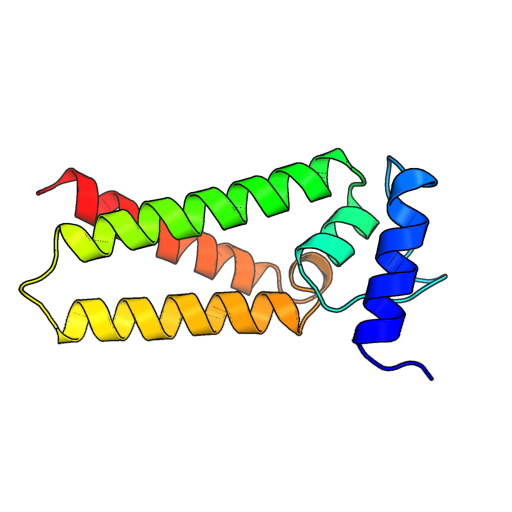 CA . ASN A 1 114 ? -18.684 -1.414 11.649 1.00 70.00 114 ASN A CA 1
ATOM 923 C C . ASN A 1 114 ? -18.602 0.032 12.168 1.00 70.00 114 ASN A C 1
ATOM 925 O O . ASN A 1 114 ? -19.149 0.333 13.221 1.00 70.00 114 ASN A O 1
ATOM 929 N N . TYR A 1 115 ? -17.965 0.948 11.429 1.00 59.47 115 TYR A N 1
ATOM 930 C CA . TYR A 1 115 ? -17.967 2.371 11.777 1.00 59.47 115 TYR A CA 1
ATOM 931 C C . TYR A 1 115 ? -19.318 3.064 11.534 1.00 59.47 115 TYR A C 1
ATOM 933 O O . TYR A 1 115 ? -19.661 3.981 12.268 1.00 59.47 115 TYR A O 1
ATOM 941 N N . LYS A 1 116 ? -20.091 2.660 10.519 1.00 56.84 116 LYS A N 1
ATOM 942 C CA . LYS A 1 116 ? -21.340 3.355 10.148 1.00 56.84 116 LYS A CA 1
ATOM 943 C C . LYS A 1 116 ? -22.546 3.011 11.027 1.00 56.84 116 LYS A C 1
ATOM 945 O O . LYS A 1 116 ? -23.581 3.652 10.874 1.00 56.84 116 LYS A O 1
ATOM 950 N N . PHE A 1 117 ? -22.435 1.998 11.883 1.00 51.34 117 PHE A N 1
ATOM 951 C CA . PHE A 1 117 ? -23.531 1.523 12.735 1.00 51.34 117 PHE A CA 1
ATOM 952 C C . PHE A 1 117 ? -23.399 1.929 14.213 1.00 51.34 117 PHE A C 1
ATOM 954 O O . PHE A 1 117 ? -24.260 1.548 15.003 1.00 51.34 117 PHE A O 1
ATOM 961 N N . ASN A 1 118 ? -22.374 2.717 14.562 1.00 44.06 118 ASN A N 1
ATOM 962 C CA . ASN A 1 118 ? -22.227 3.398 15.855 1.00 44.06 118 ASN A CA 1
ATOM 963 C C . ASN A 1 118 ? -22.477 4.900 15.687 1.00 44.06 118 ASN A C 1
ATOM 965 O O . ASN A 1 118 ? -23.002 5.513 16.639 1.00 44.06 118 ASN A O 1
#

Secondary structure (DSSP, 8-state):
---HHHHHHHHHHHGGG-TT---HHHH---SSHHHHHHHHHHHHHHHHHHHHHHHHHHHHHHHHHH-TT-HHHHHHHHHHHHHHHHHHTTS-HHHH-HHHHHHHHHHHHHHHHHHHT-